Protein AF-A0A7W3SVT4-F1 (afdb_monomer)

Solvent-accessible surface area (backbone atoms only — not comparable to full-atom values): 6951 Å² total; per-residue (Å²): 139,78,46,60,69,58,45,51,51,32,41,76,71,65,77,38,98,73,81,87,72,68,83,85,67,67,88,90,58,89,82,79,92,84,82,84,85,80,92,77,87,89,71,58,88,84,40,96,62,58,87,47,97,67,82,62,74,75,55,45,45,80,40,84,30,76,45,46,64,67,78,49,44,65,61,54,47,55,52,28,61,77,68,73,48,71,57,40,72,76,42,76,45,84,63,89,71,78,84,78,126

Foldseek 3Di:
DDAQVVQLVCCVVVVDVDDDHDPPDDPVDDDDDDDDDDDDDDDDPPDPCNPPPDDDPQCQQVDEDEDEPPNCPVVVVVVCVVVVHDGNHPYYDPDDDPPDD

Organism: NCBI:txid1572857

Nearest PDB structures (foldseek):
  2y7w-assembly1_B  TM=7.094E-01  e=4.874E-01  Burkholderia sp. DNT

InterPro domains:
  IPR005119 LysR, substrate-binding [PF03466] (2-92)

Mean predicted aligned error: 8.35 Å

Secondary structure (DSSP, 8-state):
---HHHHHHHHHTTSSS----PSS--TTS-------PPP-----TT-TTTT-SS--GGGGGTSEEEEE-SSHHHHHHHHHHHHT---EEEEEESS------

Radius of gyration: 17.14 Å; Cα contacts (8 Å, |Δi|>4): 71; chains: 1; bounding box: 40×31×39 Å

Sequence (101 aa):
MGDYTEIESWILEGRVDCGFLRLPTLPELETIFLEQDRLLVVLPEDHQMANYECFPVKALHDFPFMLLEKGAKAEISEIFEKCNIEPKVHFTHGMIMPSCQ

pLDDT: mean 80.08, std 16.14, range [35.19, 96.44]

Structure (mmCIF, N/CA/C/O backbone):
data_AF-A0A7W3SVT4-F1
#
_entry.id   AF-A0A7W3SVT4-F1
#
loop_
_atom_site.group_PDB
_atom_site.id
_atom_site.type_symbol
_atom_site.label_atom_id
_atom_site.label_alt_id
_atom_site.label_comp_id
_atom_site.label_asym_id
_atom_site.label_entity_id
_atom_site.label_seq_id
_atom_site.pdbx_PDB_ins_code
_atom_site.Cartn_x
_atom_site.Cartn_y
_atom_site.Cartn_z
_atom_site.occupancy
_atom_site.B_iso_or_equiv
_atom_site.auth_seq_id
_atom_site.auth_comp_id
_atom_site.auth_asym_id
_atom_site.auth_atom_id
_atom_site.pdbx_PDB_model_num
ATOM 1 N N . MET A 1 1 ? 7.656 -12.775 -1.852 1.00 52.47 1 MET A N 1
ATOM 2 C CA . MET A 1 1 ? 7.492 -13.515 -3.113 1.00 52.47 1 MET A CA 1
ATOM 3 C C . MET A 1 1 ? 6.431 -12.799 -3.917 1.00 52.47 1 MET A C 1
ATOM 5 O O . MET A 1 1 ? 5.270 -13.192 -3.892 1.00 52.47 1 MET A O 1
ATOM 9 N N . GLY A 1 2 ? 6.850 -11.696 -4.528 1.00 60.50 2 GLY A N 1
ATOM 10 C CA . GLY A 1 2 ? 6.022 -10.730 -5.236 1.00 60.50 2 GLY A CA 1
ATOM 11 C C . GLY A 1 2 ? 5.725 -9.454 -4.446 1.00 60.50 2 GLY A C 1
ATOM 12 O O . GLY A 1 2 ? 4.639 -8.916 -4.623 1.00 60.50 2 GLY A O 1
ATOM 13 N N . ASP A 1 3 ? 6.612 -8.987 -3.554 1.00 78.38 3 ASP A N 1
ATOM 14 C CA . ASP A 1 3 ? 6.484 -7.587 -3.111 1.00 78.38 3 ASP A CA 1
ATOM 15 C C . ASP A 1 3 ? 6.944 -6.625 -4.222 1.00 78.38 3 ASP A C 1
ATOM 17 O O . ASP A 1 3 ? 7.589 -7.042 -5.188 1.00 78.38 3 ASP A O 1
ATOM 21 N N . TYR A 1 4 ? 6.574 -5.346 -4.125 1.00 85.94 4 TYR A N 1
ATOM 22 C CA . TYR A 1 4 ? 6.856 -4.380 -5.191 1.00 85.94 4 TYR A CA 1
ATOM 23 C C . TYR A 1 4 ? 8.356 -4.223 -5.472 1.00 85.94 4 TYR A C 1
ATOM 25 O O . TYR A 1 4 ? 8.731 -4.053 -6.627 1.00 85.94 4 TYR A O 1
ATOM 33 N N . THR A 1 5 ? 9.216 -4.361 -4.460 1.00 86.56 5 THR A N 1
ATOM 34 C CA . THR A 1 5 ? 10.674 -4.270 -4.624 1.00 86.56 5 THR A CA 1
ATOM 35 C C . THR A 1 5 ? 11.235 -5.480 -5.375 1.00 86.56 5 THR A C 1
ATOM 37 O O . THR A 1 5 ? 12.094 -5.329 -6.242 1.00 86.56 5 THR A O 1
ATOM 40 N N . GLU A 1 6 ? 10.736 -6.688 -5.097 1.00 89.50 6 GLU A N 1
ATOM 41 C CA . GLU A 1 6 ? 11.101 -7.888 -5.860 1.00 89.50 6 GLU A CA 1
ATOM 42 C C . GLU A 1 6 ? 10.680 -7.761 -7.333 1.00 89.50 6 GLU A C 1
ATOM 44 O O . GLU A 1 6 ? 11.458 -8.105 -8.225 1.00 89.50 6 GLU A O 1
ATOM 49 N N . ILE A 1 7 ? 9.474 -7.241 -7.592 1.00 91.12 7 ILE A N 1
ATOM 50 C CA . ILE A 1 7 ? 8.952 -7.050 -8.953 1.00 91.12 7 ILE A CA 1
ATOM 51 C C . ILE A 1 7 ? 9.800 -6.028 -9.721 1.00 91.12 7 ILE A C 1
ATOM 53 O O . ILE A 1 7 ? 10.165 -6.291 -10.866 1.00 91.12 7 ILE A O 1
ATOM 57 N N . GLU A 1 8 ? 10.164 -4.905 -9.095 1.00 92.88 8 GLU A N 1
ATOM 58 C CA . GLU A 1 8 ? 11.069 -3.907 -9.682 1.00 92.88 8 GLU A CA 1
ATOM 59 C C . GLU A 1 8 ? 12.407 -4.535 -10.103 1.00 92.88 8 GLU A C 1
ATOM 61 O O . GLU A 1 8 ? 12.832 -4.375 -11.250 1.00 92.88 8 GLU A O 1
ATOM 66 N N . SER A 1 9 ? 13.037 -5.316 -9.215 1.00 93.69 9 SER A N 1
ATOM 67 C CA . SER A 1 9 ? 14.310 -5.994 -9.508 1.00 93.69 9 SER A CA 1
ATOM 68 C C . SER A 1 9 ? 14.175 -6.967 -10.677 1.00 93.69 9 SER A C 1
ATOM 70 O O . SER A 1 9 ? 15.032 -7.006 -11.556 1.00 93.69 9 SER A O 1
ATOM 72 N N . TRP A 1 10 ? 13.086 -7.742 -10.735 1.00 95.31 10 TRP A N 1
ATOM 73 C CA . TRP A 1 10 ? 12.882 -8.716 -11.810 1.00 95.31 10 TRP A CA 1
ATOM 74 C C . TRP A 1 10 ? 12.704 -8.067 -13.179 1.00 95.31 10 TRP A C 1
ATOM 76 O O . TRP A 1 10 ? 13.181 -8.633 -14.164 1.00 95.31 10 TRP A O 1
ATOM 86 N N . ILE A 1 11 ? 12.046 -6.907 -13.249 1.00 95.12 11 ILE A N 1
ATOM 87 C CA . ILE A 1 11 ? 11.904 -6.162 -14.505 1.00 95.12 11 ILE A CA 1
ATOM 88 C C . ILE A 1 11 ? 13.274 -5.624 -14.939 1.00 95.12 11 ILE A C 1
ATOM 90 O O . ILE A 1 11 ? 13.678 -5.826 -16.082 1.00 95.12 11 ILE A O 1
ATOM 94 N N . LEU A 1 12 ? 14.036 -5.014 -14.023 1.00 95.25 12 LEU A N 1
ATOM 95 C CA . LEU A 1 12 ? 15.363 -4.462 -14.331 1.00 95.25 12 LEU A CA 1
ATOM 96 C C . LEU A 1 12 ? 16.397 -5.531 -14.716 1.00 95.25 12 LEU A C 1
ATOM 98 O O . LEU A 1 12 ? 17.252 -5.292 -15.567 1.00 95.25 12 LEU A O 1
ATOM 102 N N . GLU A 1 13 ? 16.316 -6.719 -14.118 1.00 96.44 13 GLU A N 1
ATOM 103 C CA . GLU A 1 13 ? 17.162 -7.872 -14.450 1.00 96.44 13 GLU A CA 1
ATOM 104 C C . GLU A 1 13 ? 16.736 -8.578 -15.752 1.00 96.44 13 GLU A C 1
ATOM 106 O O . GLU A 1 13 ? 17.407 -9.519 -16.182 1.00 96.44 13 GLU A O 1
ATOM 111 N N . GLY A 1 14 ? 15.618 -8.176 -16.369 1.00 95.25 14 GLY A N 1
ATOM 112 C CA . GLY A 1 14 ? 15.057 -8.836 -17.550 1.00 95.25 14 GLY A CA 1
ATOM 113 C C . GLY A 1 14 ? 14.539 -10.251 -17.270 1.00 95.25 14 GLY A C 1
ATOM 114 O O . GLY A 1 14 ? 14.484 -11.086 -18.172 1.00 95.25 14 GLY A O 1
ATOM 115 N N . ARG A 1 15 ? 14.192 -10.555 -16.012 1.00 96.12 15 ARG A N 1
ATOM 116 C CA . ARG A 1 15 ? 13.607 -11.847 -15.610 1.00 96.12 15 ARG A CA 1
ATOM 117 C C . ARG A 1 15 ? 12.124 -11.937 -15.951 1.00 96.12 15 ARG A C 1
ATOM 119 O O . ARG A 1 15 ? 11.612 -13.044 -16.105 1.00 96.12 15 ARG A O 1
ATOM 126 N N . VAL A 1 16 ? 11.453 -10.791 -16.040 1.00 95.12 16 VAL A N 1
ATOM 127 C CA . VAL A 1 16 ? 10.068 -10.637 -16.497 1.00 95.12 16 VAL A CA 1
ATOM 128 C C . VAL A 1 16 ? 9.975 -9.432 -17.433 1.00 95.12 16 VAL A C 1
ATOM 130 O O . VAL A 1 16 ? 10.748 -8.488 -17.291 1.00 95.12 16 VAL A O 1
ATOM 133 N N . ASP A 1 17 ? 9.014 -9.451 -18.358 1.00 95.81 17 ASP A N 1
ATOM 134 C CA . ASP A 1 17 ? 8.816 -8.355 -19.319 1.00 95.81 17 ASP A CA 1
ATOM 135 C C . ASP A 1 17 ? 8.044 -7.166 -18.718 1.00 95.81 17 ASP A C 1
ATOM 137 O O . ASP A 1 17 ? 8.234 -6.022 -19.122 1.00 95.81 17 ASP A O 1
ATOM 141 N N . CYS A 1 18 ? 7.142 -7.429 -17.766 1.00 95.00 18 CYS A N 1
ATOM 142 C CA . CYS A 1 18 ? 6.315 -6.418 -17.109 1.00 95.00 18 CYS A CA 1
ATOM 143 C C . CYS A 1 18 ? 5.826 -6.887 -15.728 1.00 95.00 18 CYS A C 1
ATOM 145 O O . CYS A 1 18 ? 5.896 -8.072 -15.392 1.00 95.00 18 CYS A O 1
ATOM 147 N N . GLY A 1 19 ? 5.305 -5.955 -14.926 1.00 92.69 19 GLY A N 1
ATOM 148 C CA . GLY A 1 19 ? 4.743 -6.239 -13.607 1.00 92.69 19 GLY A CA 1
ATOM 149 C C . GLY A 1 19 ? 3.794 -5.143 -13.123 1.00 92.69 19 GLY A C 1
ATOM 150 O O . GLY A 1 19 ? 3.798 -4.028 -13.641 1.00 92.69 19 GLY A O 1
ATOM 151 N N . PHE A 1 20 ? 2.970 -5.474 -12.127 1.00 92.06 20 PHE A N 1
ATOM 152 C CA . PHE A 1 20 ? 2.110 -4.508 -11.442 1.00 92.06 20 PHE A CA 1
ATOM 153 C C . PHE A 1 20 ? 2.856 -3.914 -10.249 1.00 92.06 20 PHE A C 1
ATOM 155 O O . PHE A 1 20 ? 3.378 -4.652 -9.413 1.00 92.06 20 PHE A O 1
ATOM 162 N N . LEU A 1 21 ? 2.896 -2.585 -10.177 1.00 90.56 21 LEU A N 1
ATOM 163 C CA . LEU A 1 21 ? 3.648 -1.830 -9.179 1.00 90.56 21 LEU A CA 1
ATOM 164 C C . LEU A 1 21 ? 2.793 -0.709 -8.591 1.00 90.56 21 LEU A C 1
ATOM 166 O O . LEU A 1 21 ? 1.918 -0.161 -9.264 1.00 90.56 21 LEU A O 1
ATOM 170 N N . ARG A 1 22 ? 3.090 -0.333 -7.344 1.00 87.31 22 ARG A N 1
ATOM 171 C CA . ARG A 1 22 ? 2.582 0.901 -6.740 1.00 87.31 22 ARG A CA 1
ATOM 172 C C . ARG A 1 22 ? 3.459 2.071 -7.178 1.00 87.31 22 ARG A C 1
ATOM 174 O O . ARG A 1 22 ? 4.681 1.975 -7.134 1.00 87.31 22 ARG A O 1
ATOM 181 N N . LEU A 1 23 ? 2.841 3.189 -7.547 1.00 89.19 23 LEU A N 1
ATOM 182 C CA . LEU A 1 23 ? 3.563 4.427 -7.832 1.00 89.19 23 LEU A CA 1
ATOM 183 C C . LEU A 1 23 ? 3.790 5.255 -6.549 1.00 89.19 23 LEU A C 1
ATOM 185 O O . LEU A 1 23 ? 2.924 5.262 -5.670 1.00 89.19 23 LEU A O 1
ATOM 189 N N . PRO A 1 24 ? 4.904 6.004 -6.448 1.00 89.44 24 PRO A N 1
ATOM 190 C CA . PRO A 1 24 ? 6.011 6.056 -7.408 1.00 89.44 24 PRO A CA 1
ATOM 191 C C . PRO A 1 24 ? 6.880 4.788 -7.360 1.00 89.44 24 PRO A C 1
ATOM 193 O O . PRO A 1 24 ? 6.995 4.157 -6.313 1.00 89.44 24 PRO A O 1
ATOM 196 N N . THR A 1 25 ? 7.500 4.457 -8.493 1.00 90.81 25 THR A N 1
ATOM 197 C CA . THR A 1 25 ? 8.465 3.353 -8.647 1.00 90.81 25 THR A CA 1
ATOM 198 C C . THR A 1 25 ? 9.827 3.898 -9.099 1.00 90.81 25 THR A C 1
ATOM 200 O O . THR A 1 25 ? 10.016 5.118 -9.171 1.00 90.81 25 THR A O 1
ATOM 203 N N . LEU A 1 26 ? 10.777 3.010 -9.389 1.00 92.56 26 LEU A N 1
ATOM 204 C CA . LEU A 1 26 ? 12.099 3.351 -9.901 1.00 92.56 26 LEU A CA 1
ATOM 205 C C . LEU A 1 26 ? 12.012 4.145 -11.219 1.00 92.56 26 LEU A C 1
ATOM 207 O O . LEU A 1 26 ? 11.248 3.773 -12.113 1.00 92.56 26 LEU A O 1
ATOM 211 N N . PRO A 1 27 ? 12.788 5.234 -11.368 1.00 92.75 27 PRO A N 1
ATOM 212 C CA . PRO A 1 27 ? 12.719 6.116 -12.535 1.00 92.75 27 PRO A CA 1
ATOM 213 C C . PRO A 1 27 ? 13.153 5.447 -13.848 1.00 92.75 27 PRO A C 1
ATOM 215 O O . PRO A 1 27 ? 12.843 5.961 -14.920 1.00 92.75 27 PRO A O 1
ATOM 218 N N . GLU A 1 28 ? 13.870 4.324 -13.782 1.00 95.19 28 GLU A N 1
ATOM 219 C CA . GLU A 1 28 ? 14.273 3.513 -14.932 1.00 95.19 28 GLU A CA 1
ATOM 220 C C . GLU A 1 28 ? 13.104 2.736 -15.560 1.00 95.19 28 GLU A C 1
ATOM 222 O O . GLU A 1 28 ? 13.238 2.241 -16.680 1.00 95.19 28 GLU A O 1
ATOM 227 N N . LEU A 1 29 ? 11.971 2.615 -14.858 1.00 95.62 29 LEU A N 1
ATOM 228 C CA . LEU A 1 29 ? 10.804 1.875 -15.326 1.00 95.62 29 LEU A CA 1
ATOM 229 C C . LEU A 1 29 ? 9.808 2.790 -16.044 1.00 95.62 29 LEU A C 1
ATOM 231 O O . LEU A 1 29 ? 9.351 3.803 -15.510 1.00 95.62 29 LEU A O 1
ATOM 235 N N . GLU A 1 30 ? 9.408 2.387 -17.249 1.00 95.81 30 GLU A N 1
ATOM 236 C CA . GLU A 1 30 ? 8.245 2.968 -17.916 1.00 95.81 30 GLU A CA 1
ATOM 237 C C . GLU A 1 30 ? 6.966 2.466 -17.236 1.00 95.81 30 GLU A C 1
ATOM 239 O O . GLU A 1 30 ? 6.811 1.271 -16.975 1.00 95.81 30 GLU A O 1
ATOM 244 N N . THR A 1 31 ? 6.037 3.378 -16.942 1.00 95.50 31 THR A N 1
ATOM 245 C CA . THR A 1 31 ? 4.799 3.039 -16.234 1.00 95.50 31 THR A CA 1
ATOM 246 C C . THR A 1 31 ? 3.567 3.575 -16.941 1.00 95.50 31 THR A C 1
ATOM 248 O O . THR A 1 31 ? 3.553 4.680 -17.483 1.00 95.50 31 THR A O 1
ATOM 251 N N . ILE A 1 32 ? 2.500 2.779 -16.891 1.00 96.25 32 ILE A N 1
ATOM 252 C CA . ILE A 1 32 ? 1.159 3.166 -17.319 1.00 96.25 32 ILE A CA 1
ATOM 253 C C . ILE A 1 32 ? 0.280 3.158 -16.074 1.00 96.25 32 ILE A C 1
ATOM 255 O O . ILE A 1 32 ? 0.150 2.133 -15.406 1.00 96.25 32 ILE A O 1
ATOM 259 N N . PHE A 1 33 ? -0.318 4.305 -15.752 1.00 94.94 33 PHE A N 1
ATOM 260 C CA . PHE A 1 33 ? -1.265 4.393 -14.647 1.00 94.94 33 PHE A CA 1
ATOM 261 C C . PHE A 1 33 ? -2.524 3.583 -14.968 1.00 94.94 33 PHE A C 1
ATOM 263 O O . PHE A 1 33 ? -3.134 3.778 -16.020 1.00 94.94 33 PHE A O 1
ATOM 270 N N . LEU A 1 34 ? -2.908 2.696 -14.051 1.00 94.69 34 LEU A N 1
ATOM 271 C CA . LEU A 1 34 ? -4.117 1.886 -14.178 1.00 94.69 34 LEU A CA 1
ATOM 272 C C . LEU A 1 34 ? -5.242 2.455 -13.319 1.00 94.69 34 LEU A C 1
ATOM 274 O O . LEU A 1 34 ? -6.273 2.865 -13.845 1.00 94.69 34 LEU A O 1
ATOM 278 N N . GLU A 1 35 ? -5.034 2.507 -12.005 1.00 92.44 35 GLU A N 1
ATOM 279 C CA . GLU A 1 35 ? -6.043 2.954 -11.051 1.00 92.44 35 GLU A CA 1
ATOM 280 C C . GLU A 1 35 ? -5.388 3.390 -9.734 1.00 92.44 35 GLU A C 1
ATOM 282 O O . GLU A 1 35 ? -4.269 2.986 -9.416 1.00 92.44 35 GLU A O 1
ATOM 287 N N . GLN A 1 36 ? -6.102 4.220 -8.972 1.00 88.94 36 GLN A N 1
ATOM 288 C CA . GLN A 1 36 ? -5.798 4.511 -7.578 1.00 88.94 36 GLN A CA 1
ATOM 289 C C . GLN A 1 36 ? -6.871 3.854 -6.711 1.00 88.94 36 GLN A C 1
ATOM 291 O O . GLN A 1 36 ? -8.046 4.222 -6.784 1.00 88.94 36 GLN A O 1
ATOM 296 N N . ASP A 1 37 ? -6.463 2.902 -5.882 1.00 84.81 37 ASP A N 1
ATOM 297 C CA . ASP A 1 37 ? -7.348 2.205 -4.966 1.00 84.81 37 ASP A CA 1
ATOM 298 C C . ASP A 1 37 ? -7.677 3.053 -3.728 1.00 84.81 37 ASP A C 1
ATOM 300 O O . ASP A 1 37 ? -6.970 3.989 -3.336 1.00 84.81 37 ASP A O 1
ATOM 304 N N . ARG A 1 38 ? -8.826 2.752 -3.116 1.00 83.38 38 ARG A N 1
ATOM 305 C CA . ARG A 1 38 ? -9.273 3.413 -1.888 1.00 83.38 38 ARG A CA 1
ATOM 306 C C . ARG A 1 38 ? -8.902 2.554 -0.692 1.00 83.38 38 ARG A C 1
ATOM 308 O O . ARG A 1 38 ? -9.367 1.422 -0.586 1.00 83.38 38 ARG A O 1
ATOM 315 N N . LEU A 1 39 ? -8.187 3.139 0.266 1.00 82.25 39 LEU A N 1
ATOM 316 C CA . LEU A 1 39 ? -8.034 2.520 1.575 1.00 82.25 39 LEU A CA 1
ATOM 317 C C . LEU A 1 39 ? -9.346 2.635 2.361 1.00 82.25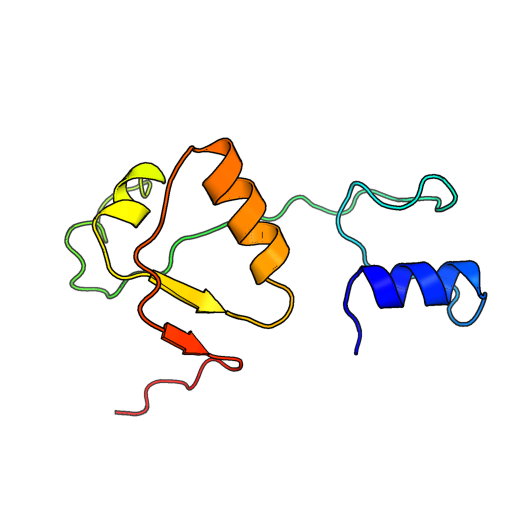 39 LEU A C 1
ATOM 319 O O . LEU A 1 39 ? -9.890 3.730 2.530 1.00 82.25 39 LEU A O 1
ATOM 323 N N . LEU A 1 40 ? -9.842 1.501 2.849 1.00 86.31 40 LEU A N 1
ATOM 324 C CA . LEU A 1 40 ? -11.075 1.405 3.624 1.00 86.31 40 LEU A CA 1
ATOM 325 C C . LEU A 1 40 ? -10.793 0.802 4.999 1.00 86.31 40 LEU A C 1
ATOM 327 O O . LEU A 1 40 ? -9.923 -0.053 5.155 1.00 86.31 40 LEU A O 1
ATOM 331 N N . VAL A 1 41 ? -11.562 1.239 5.994 1.00 86.75 41 VAL A N 1
ATOM 332 C CA . VAL A 1 41 ? -11.535 0.669 7.343 1.00 86.75 41 VAL A CA 1
ATOM 333 C C . VAL A 1 41 ? -12.654 -0.358 7.447 1.00 86.75 41 VAL A C 1
ATOM 335 O O . VAL A 1 41 ? -13.816 -0.034 7.215 1.00 86.75 41 VAL A O 1
ATOM 338 N N . VAL A 1 42 ? -12.300 -1.591 7.803 1.00 87.94 42 VAL A N 1
ATOM 339 C CA . VAL A 1 42 ? -13.269 -2.655 8.087 1.00 87.94 42 VAL A CA 1
ATOM 340 C C . VAL A 1 42 ? -13.593 -2.626 9.575 1.00 87.94 42 VAL A C 1
ATOM 342 O O . VAL A 1 42 ? -12.688 -2.630 10.410 1.00 87.94 42 VAL A O 1
ATOM 345 N N . LEU A 1 43 ? -14.882 -2.586 9.901 1.00 88.38 43 LEU A N 1
ATOM 346 C CA . LEU A 1 43 ? -15.387 -2.497 11.267 1.00 88.38 43 LEU A CA 1
ATOM 347 C C . LEU A 1 43 ? -16.354 -3.656 11.546 1.00 88.38 43 LEU A C 1
ATOM 349 O O . LEU A 1 43 ? -17.061 -4.077 10.628 1.00 88.38 43 LEU A O 1
ATOM 353 N N . PRO A 1 44 ? -16.431 -4.146 12.794 1.00 88.62 44 PRO A N 1
ATOM 354 C CA . PRO A 1 44 ? -17.553 -4.965 13.247 1.00 88.62 44 PRO A CA 1
ATOM 355 C C . PRO A 1 44 ? -18.895 -4.248 13.047 1.00 88.62 44 PRO A C 1
ATOM 357 O O . PRO A 1 44 ? -18.965 -3.020 13.142 1.00 88.62 44 PRO A O 1
ATOM 360 N N . GLU A 1 45 ? -19.968 -5.005 12.818 1.00 88.88 45 GLU A N 1
ATOM 361 C CA . GLU A 1 45 ? -21.315 -4.448 12.605 1.00 88.88 45 GLU A CA 1
ATOM 362 C C . GLU A 1 45 ? -21.821 -3.634 13.808 1.00 88.88 45 GLU A C 1
ATOM 364 O O . GLU A 1 45 ? -22.539 -2.650 13.642 1.00 88.88 45 GLU A O 1
ATOM 369 N N . ASP A 1 46 ? -21.416 -4.013 15.020 1.00 89.50 46 ASP A N 1
ATOM 370 C CA . ASP A 1 46 ? -21.775 -3.363 16.282 1.00 89.50 46 ASP A CA 1
ATOM 371 C C . ASP A 1 46 ? -20.843 -2.198 16.662 1.00 89.50 46 ASP A C 1
ATOM 373 O O . ASP A 1 46 ? -20.995 -1.589 17.725 1.00 89.50 46 ASP A O 1
ATOM 377 N N . HIS A 1 47 ? -19.887 -1.840 15.798 1.00 88.44 47 HIS A N 1
ATOM 378 C CA . HIS A 1 47 ? -18.963 -0.748 16.069 1.00 88.44 47 HIS A CA 1
ATOM 379 C C . HIS A 1 47 ? -19.697 0.599 16.139 1.00 88.44 47 HIS A C 1
ATOM 381 O O . HIS A 1 47 ? -20.484 0.946 15.258 1.00 88.44 47 HIS A O 1
ATOM 387 N N . GLN A 1 48 ? -19.363 1.437 17.128 1.00 88.06 48 GLN A N 1
ATOM 388 C CA . GLN A 1 48 ? -20.027 2.735 17.350 1.00 88.06 48 GLN A CA 1
ATOM 389 C C . GLN A 1 48 ? -19.979 3.685 16.140 1.00 88.06 48 GLN A C 1
ATOM 391 O O . GLN A 1 48 ? -20.776 4.614 16.034 1.00 88.06 48 GLN A O 1
ATOM 396 N N . MET A 1 49 ? -19.033 3.447 15.228 1.00 87.06 49 MET A N 1
ATOM 397 C CA . MET A 1 49 ? -18.835 4.226 14.005 1.00 87.06 49 MET A CA 1
ATOM 398 C C . MET A 1 49 ? -19.286 3.511 12.723 1.00 87.06 49 MET A C 1
ATOM 400 O O . MET A 1 49 ? -19.072 4.050 11.645 1.00 87.06 49 MET A O 1
ATOM 404 N N . ALA A 1 50 ? -19.903 2.326 12.810 1.00 89.00 50 ALA A N 1
ATOM 405 C CA . ALA A 1 50 ? -20.319 1.545 11.639 1.00 89.00 50 ALA A CA 1
ATOM 406 C C . ALA A 1 50 ? -21.355 2.275 10.763 1.00 89.00 50 ALA A C 1
ATOM 408 O O . ALA A 1 50 ? -21.387 2.088 9.553 1.00 89.00 50 ALA A O 1
ATOM 409 N N . ASN A 1 51 ? -22.163 3.153 11.367 1.00 86.12 51 ASN A N 1
ATOM 410 C CA . ASN A 1 51 ? -23.204 3.920 10.673 1.00 86.12 51 ASN A CA 1
ATOM 411 C C . ASN A 1 51 ? -22.725 5.281 10.136 1.00 86.12 51 ASN A C 1
ATOM 413 O O . ASN A 1 51 ? -23.537 6.065 9.646 1.00 86.12 51 ASN A O 1
ATOM 417 N N . TYR A 1 52 ? -21.437 5.604 10.272 1.00 86.44 52 TYR A N 1
ATOM 418 C C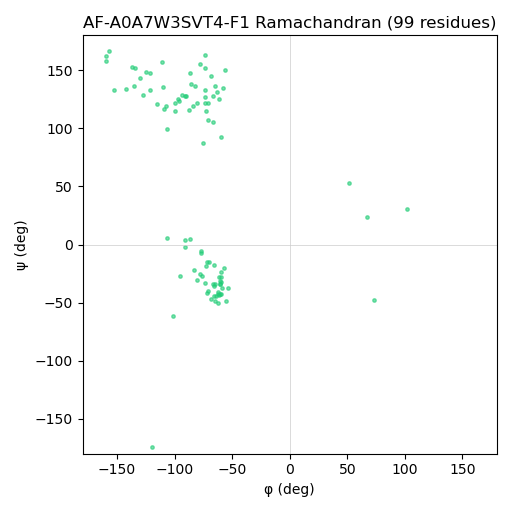A . TYR A 1 52 ? -20.888 6.858 9.764 1.00 86.44 52 TYR A CA 1
ATOM 419 C C . TYR A 1 52 ? -20.503 6.689 8.295 1.00 86.44 52 TYR A C 1
ATOM 421 O O . TYR A 1 52 ? -19.902 5.689 7.918 1.00 86.44 52 TYR A O 1
ATOM 429 N N . GLU A 1 53 ? -20.798 7.698 7.473 1.00 86.38 53 GLU A N 1
ATOM 430 C CA . GLU A 1 53 ? -20.460 7.690 6.041 1.00 86.38 53 GLU A CA 1
ATOM 431 C C . GLU A 1 53 ? -18.944 7.582 5.799 1.00 86.38 53 GLU A C 1
ATOM 433 O O . GLU A 1 53 ? -18.496 6.939 4.852 1.00 86.38 53 GLU A O 1
ATOM 438 N N . CYS A 1 54 ? -18.151 8.182 6.691 1.00 86.31 54 CYS A N 1
ATOM 439 C CA . CYS A 1 54 ? -16.696 8.172 6.641 1.00 86.31 54 CYS A CA 1
ATOM 440 C C . CYS A 1 54 ? -16.115 7.885 8.025 1.00 86.31 54 CYS A C 1
ATOM 442 O O . CYS A 1 54 ? -16.513 8.498 9.020 1.00 86.31 54 CYS A O 1
ATOM 444 N N . PHE A 1 55 ? -15.102 7.020 8.075 1.00 87.06 55 PHE A N 1
ATOM 445 C CA . PHE A 1 55 ? -14.311 6.814 9.280 1.00 87.06 55 PHE A CA 1
ATOM 446 C C . PHE A 1 55 ? -13.205 7.881 9.372 1.00 87.06 55 PHE A C 1
ATOM 448 O O . PHE A 1 55 ? -12.355 7.957 8.479 1.00 87.06 55 PHE A O 1
ATOM 455 N N . PRO A 1 56 ? -13.172 8.722 10.420 1.00 86.88 56 PRO A N 1
ATOM 456 C CA . PRO A 1 56 ? -12.120 9.709 10.582 1.00 86.88 56 PRO A CA 1
ATOM 457 C C . PRO A 1 56 ? -10.813 9.007 10.944 1.00 86.88 56 PRO A C 1
ATOM 459 O O . PRO A 1 56 ? -10.716 8.348 11.974 1.00 86.88 56 PRO A O 1
ATOM 462 N N . VAL A 1 57 ? -9.780 9.208 10.128 1.00 84.12 57 VAL A N 1
ATOM 463 C CA . VAL A 1 57 ? -8.476 8.540 10.278 1.00 84.12 57 VAL A CA 1
ATOM 464 C C . VAL A 1 57 ? -7.895 8.725 11.689 1.00 84.12 57 VAL A C 1
ATOM 466 O O . VAL A 1 57 ? -7.393 7.770 12.270 1.00 84.12 57 VAL A O 1
ATOM 469 N N . LYS A 1 58 ? -8.078 9.901 12.312 1.00 86.19 58 LYS A N 1
ATOM 470 C CA . LYS A 1 58 ? -7.648 10.178 13.699 1.00 86.19 58 LYS A CA 1
ATOM 471 C C . LYS A 1 58 ? -8.271 9.262 14.756 1.00 86.19 58 LYS A C 1
ATOM 473 O O . LYS A 1 58 ? -7.625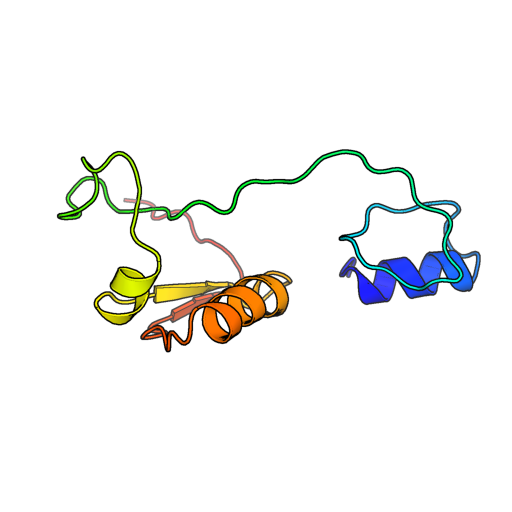 9.010 15.764 1.00 86.19 58 LYS A O 1
ATOM 478 N N . ALA A 1 59 ? -9.474 8.738 14.525 1.00 86.50 59 ALA A N 1
ATOM 479 C CA . ALA A 1 59 ? -10.106 7.811 15.458 1.00 86.50 59 ALA A CA 1
ATOM 480 C C . ALA A 1 59 ? -9.406 6.443 15.495 1.00 86.50 59 ALA A C 1
ATOM 482 O O . ALA A 1 59 ? -9.595 5.709 16.457 1.00 86.50 59 ALA A O 1
ATOM 483 N N . LEU A 1 60 ? -8.542 6.104 14.522 1.00 85.31 60 LEU A N 1
ATOM 484 C CA . LEU A 1 60 ? -7.737 4.870 14.562 1.00 85.31 60 LEU A CA 1
ATOM 485 C C . LEU A 1 60 ? -6.819 4.800 15.794 1.00 85.31 60 LEU A C 1
ATOM 487 O O . LEU A 1 60 ? -6.456 3.708 16.215 1.00 85.31 60 LEU A O 1
ATOM 491 N N . HIS A 1 61 ? -6.463 5.943 16.387 1.00 82.62 61 HIS A N 1
ATOM 492 C CA . HIS A 1 61 ? -5.730 5.997 17.655 1.00 82.62 61 HIS A CA 1
ATOM 493 C C . HIS A 1 61 ? -6.557 5.463 18.842 1.00 82.62 61 HIS A C 1
ATOM 495 O O . HIS A 1 61 ? -6.022 4.884 19.794 1.00 82.62 61 HIS A O 1
ATOM 501 N N . ASP A 1 62 ? -7.872 5.675 18.815 1.00 85.06 62 ASP A N 1
ATOM 502 C CA . ASP A 1 62 ? -8.732 5.440 19.973 1.00 85.06 62 ASP A CA 1
ATOM 503 C C . ASP A 1 62 ? -9.145 3.970 20.103 1.00 85.06 62 ASP A C 1
ATOM 505 O O . ASP A 1 62 ? -9.427 3.511 21.213 1.00 85.06 62 ASP A O 1
ATOM 509 N N . PHE A 1 63 ? -9.086 3.214 19.005 1.00 82.25 63 PHE A N 1
ATOM 510 C CA . PHE A 1 63 ? -9.484 1.810 18.932 1.00 82.25 63 PHE A CA 1
ATOM 511 C C . PHE A 1 63 ? -8.298 0.862 18.736 1.00 82.25 63 PHE A C 1
ATOM 513 O O . PHE A 1 63 ? -7.252 1.260 18.220 1.00 82.25 63 PHE A O 1
ATOM 520 N N . PRO A 1 64 ? -8.453 -0.418 19.114 1.00 81.88 64 PRO A N 1
ATOM 521 C CA . PRO A 1 64 ? -7.475 -1.431 18.766 1.00 81.88 64 PRO A CA 1
ATOM 522 C C . PRO A 1 64 ? -7.386 -1.621 17.246 1.00 81.88 64 PRO A C 1
ATOM 524 O O . PRO A 1 64 ? -8.397 -1.811 16.574 1.00 81.88 64 PRO A O 1
ATOM 527 N N . PHE A 1 65 ? -6.164 -1.612 16.714 1.00 82.62 65 PHE A N 1
ATOM 528 C CA . PHE A 1 65 ? -5.879 -1.778 15.292 1.00 82.62 65 PHE A CA 1
ATOM 529 C C . PHE A 1 65 ? -5.203 -3.128 15.019 1.00 82.62 65 PHE A C 1
ATOM 531 O O . PHE A 1 65 ? -4.277 -3.534 15.731 1.00 82.62 65 PHE A O 1
ATOM 538 N N . MET A 1 66 ? -5.654 -3.820 13.973 1.00 82.25 66 MET A N 1
ATOM 539 C CA . MET A 1 66 ? -5.024 -5.041 13.471 1.00 82.25 66 MET A CA 1
ATOM 540 C C . MET A 1 66 ? -4.167 -4.691 12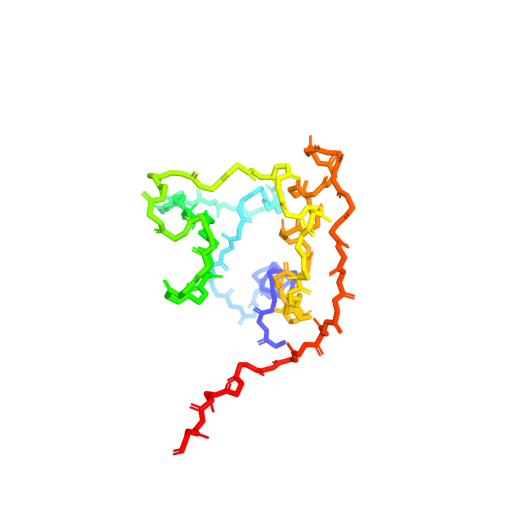.255 1.00 82.25 66 MET A C 1
ATOM 542 O O . MET A 1 66 ? -4.691 -4.280 11.223 1.00 82.25 66 MET A O 1
ATOM 546 N N . LEU A 1 67 ? -2.850 -4.855 12.375 1.00 75.62 67 LEU A N 1
ATOM 547 C CA . LEU A 1 67 ? -1.905 -4.554 11.302 1.00 75.62 67 LEU A CA 1
ATOM 548 C C . LEU A 1 67 ? -1.510 -5.846 10.579 1.00 75.62 67 LEU A C 1
ATOM 550 O O . LEU A 1 67 ? -0.975 -6.772 11.186 1.00 75.62 67 LEU A O 1
ATOM 554 N N . LEU A 1 68 ? -1.741 -5.915 9.270 1.00 68.56 68 LEU A N 1
ATOM 555 C CA . LEU A 1 68 ? -1.290 -7.042 8.451 1.00 68.56 68 LEU A CA 1
ATOM 556 C C . LEU A 1 68 ? 0.196 -6.857 8.104 1.00 68.56 68 LEU A C 1
ATOM 558 O O . LEU A 1 68 ? 0.585 -5.846 7.523 1.00 68.56 68 LEU A O 1
ATOM 562 N N . GLU A 1 69 ? 1.046 -7.817 8.477 1.00 61.34 69 GLU A N 1
ATOM 563 C CA . GLU A 1 69 ? 2.508 -7.669 8.340 1.00 61.34 69 GLU A CA 1
ATOM 564 C C . GLU A 1 69 ? 3.031 -7.831 6.910 1.00 61.34 69 GLU A C 1
ATOM 566 O O . GLU A 1 69 ? 4.078 -7.279 6.574 1.00 61.34 69 GLU A O 1
ATOM 571 N N . LYS A 1 70 ? 2.334 -8.585 6.055 1.00 58.25 70 LYS A N 1
ATOM 572 C CA . LYS A 1 70 ? 2.810 -8.889 4.700 1.00 58.25 70 LYS A CA 1
ATOM 573 C C . LYS A 1 70 ? 2.374 -7.803 3.716 1.00 58.25 70 LYS A C 1
ATOM 575 O O . LYS A 1 70 ? 1.181 -7.652 3.478 1.00 58.25 70 LYS A O 1
ATOM 580 N N . GLY A 1 71 ? 3.334 -7.076 3.137 1.00 55.97 71 GLY A N 1
ATOM 581 C CA . GLY A 1 71 ? 3.128 -6.076 2.072 1.00 55.97 71 GLY A CA 1
ATOM 582 C C . GLY A 1 71 ? 2.474 -4.767 2.536 1.00 55.97 71 GLY A C 1
ATOM 583 O O . GLY A 1 71 ? 3.012 -3.692 2.297 1.00 55.97 71 GLY A O 1
ATOM 584 N N . ALA A 1 72 ? 1.387 -4.854 3.302 1.00 56.19 72 ALA A N 1
ATOM 585 C CA . ALA A 1 72 ? 0.578 -3.715 3.736 1.00 56.19 72 ALA A CA 1
ATOM 586 C C . ALA A 1 72 ? 1.239 -2.834 4.813 1.00 56.19 72 ALA A C 1
ATOM 588 O O . ALA A 1 72 ? 0.835 -1.689 5.011 1.00 56.19 72 ALA A O 1
ATOM 589 N N . LYS A 1 73 ? 2.265 -3.330 5.524 1.00 62.19 73 LYS A N 1
ATOM 590 C CA . LYS A 1 73 ? 2.909 -2.557 6.598 1.00 62.19 73 LYS A CA 1
ATOM 591 C C . LYS A 1 73 ? 3.494 -1.241 6.083 1.00 62.19 73 LYS A C 1
ATOM 593 O O . LYS A 1 73 ? 3.322 -0.228 6.750 1.00 62.19 73 LYS A O 1
ATOM 598 N N . ALA A 1 74 ? 4.155 -1.240 4.926 1.00 65.31 74 ALA A N 1
ATOM 599 C CA . ALA A 1 74 ? 4.749 -0.023 4.369 1.00 65.31 74 ALA A CA 1
ATOM 600 C C . ALA A 1 74 ? 3.669 1.003 3.977 1.00 65.31 74 ALA A C 1
ATOM 602 O O . ALA A 1 74 ? 3.775 2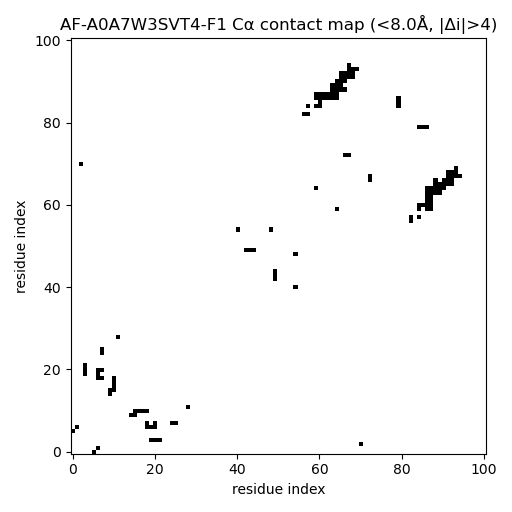.173 4.333 1.00 65.31 74 ALA A O 1
ATOM 603 N N . GLU A 1 75 ? 2.598 0.546 3.325 1.00 71.38 75 GLU A N 1
ATOM 604 C CA . GLU A 1 75 ? 1.507 1.400 2.838 1.00 71.38 75 GLU A CA 1
ATOM 605 C C . GLU A 1 75 ? 0.740 2.075 3.977 1.00 71.38 75 GLU A C 1
ATOM 607 O O . GLU A 1 75 ? 0.531 3.288 3.975 1.00 71.38 75 GLU A O 1
ATOM 612 N N . ILE A 1 76 ? 0.345 1.295 4.984 1.00 77.06 76 ILE A N 1
ATOM 613 C CA . ILE A 1 76 ? -0.455 1.814 6.093 1.00 77.06 76 ILE A CA 1
ATOM 614 C C . ILE A 1 76 ? 0.421 2.686 7.016 1.00 77.06 76 ILE A C 1
ATOM 616 O O . ILE A 1 76 ? -0.052 3.703 7.526 1.00 77.06 76 ILE A O 1
ATOM 620 N N . SER A 1 77 ? 1.714 2.365 7.175 1.00 77.06 77 SER A N 1
ATOM 621 C CA . SER A 1 77 ? 2.639 3.191 7.973 1.00 77.06 77 SER A CA 1
ATOM 622 C C . SER A 1 77 ? 2.807 4.598 7.394 1.00 77.06 77 SER A C 1
ATOM 624 O O . SER A 1 77 ? 2.756 5.566 8.148 1.00 77.06 77 SER A O 1
ATOM 626 N N . GLU A 1 78 ? 2.906 4.737 6.066 1.00 78.88 78 GLU A N 1
ATOM 627 C CA . GLU A 1 78 ? 3.011 6.049 5.406 1.00 78.88 78 GLU A CA 1
ATOM 628 C C . GLU A 1 78 ? 1.796 6.946 5.722 1.00 78.88 78 GLU A C 1
ATOM 630 O O . GLU A 1 78 ? 1.922 8.157 5.919 1.00 78.88 78 GLU A O 1
ATOM 635 N N . ILE A 1 79 ? 0.601 6.356 5.810 1.00 82.62 79 ILE A N 1
ATOM 636 C CA . ILE A 1 79 ? -0.636 7.080 6.130 1.00 82.62 79 ILE A CA 1
ATOM 637 C C . ILE A 1 79 ? -0.659 7.510 7.596 1.00 82.62 79 ILE A C 1
ATOM 639 O O . ILE A 1 79 ? -1.046 8.645 7.891 1.00 82.62 79 ILE A O 1
ATOM 643 N N . PHE A 1 80 ? -0.228 6.636 8.508 1.00 83.94 80 PHE A N 1
ATOM 644 C CA . PHE A 1 80 ? -0.113 6.958 9.929 1.00 83.94 80 PHE A CA 1
ATOM 645 C C . PHE A 1 80 ? 0.870 8.099 10.182 1.00 83.94 80 PHE A C 1
ATOM 647 O O . PHE A 1 80 ? 0.529 9.041 10.899 1.00 83.94 80 PHE A O 1
ATOM 654 N N . GLU A 1 81 ? 2.027 8.077 9.522 1.00 83.94 81 GLU A N 1
ATOM 655 C CA . GLU A 1 81 ? 3.023 9.148 9.594 1.00 83.94 81 GLU A CA 1
ATOM 656 C C . GLU A 1 81 ? 2.470 10.471 9.049 1.00 83.94 81 GLU A C 1
ATOM 658 O O . GLU A 1 81 ? 2.496 11.487 9.746 1.00 83.94 81 GLU A O 1
ATOM 663 N N . LYS A 1 82 ? 1.883 10.468 7.842 1.00 83.62 82 LYS A N 1
ATOM 664 C CA . LYS A 1 82 ? 1.295 11.677 7.229 1.00 83.62 82 LYS A CA 1
ATOM 665 C C . LYS A 1 82 ? 0.170 12.283 8.063 1.00 83.62 82 LYS A C 1
ATOM 667 O O . LYS A 1 82 ? -0.006 13.500 8.068 1.00 83.62 82 LYS A O 1
ATOM 672 N N . CYS A 1 83 ? -0.608 11.445 8.743 1.00 83.94 83 CYS A N 1
ATOM 673 C CA . CYS A 1 83 ? -1.716 11.890 9.583 1.00 83.94 83 CYS A CA 1
ATOM 674 C C . CYS A 1 83 ? -1.312 12.133 11.048 1.00 83.94 83 CYS A C 1
ATOM 676 O O . CYS A 1 83 ? -2.158 12.576 11.827 1.00 83.94 83 CYS A O 1
ATOM 678 N N . ASN A 1 84 ? -0.045 11.885 11.406 1.00 84.56 84 ASN A N 1
ATOM 679 C CA . ASN A 1 84 ? 0.511 11.970 12.757 1.00 84.56 84 ASN A CA 1
ATOM 680 C C . ASN A 1 84 ? -0.318 11.184 13.790 1.00 84.56 84 ASN A C 1
ATOM 682 O O . ASN A 1 84 ? -0.776 11.730 14.798 1.00 84.56 84 ASN A O 1
ATOM 686 N N . ILE A 1 85 ? -0.558 9.907 13.487 1.00 83.38 85 ILE A N 1
ATOM 687 C CA . ILE A 1 85 ? -1.344 8.978 14.302 1.00 83.38 85 ILE A CA 1
ATOM 688 C C . ILE A 1 85 ? -0.474 7.793 14.685 1.00 83.38 85 ILE A C 1
ATOM 690 O O . ILE A 1 85 ? 0.148 7.173 13.831 1.00 83.38 85 ILE A O 1
ATOM 694 N N . GLU A 1 86 ? -0.515 7.427 15.959 1.00 81.12 86 GLU A N 1
ATOM 695 C CA . GLU A 1 86 ? 0.059 6.181 16.454 1.00 81.12 86 GLU A CA 1
ATOM 696 C C . GLU A 1 86 ? -1.092 5.219 16.779 1.00 81.12 86 GLU A C 1
ATOM 698 O O . GLU A 1 86 ? -1.758 5.375 17.805 1.00 81.12 86 GLU A O 1
ATOM 703 N N . PRO A 1 87 ? -1.415 4.258 15.896 1.00 76.62 87 PRO A N 1
ATOM 704 C CA . PRO A 1 87 ? -2.479 3.303 16.172 1.00 76.62 87 PRO A CA 1
ATOM 705 C C . PRO A 1 87 ? -2.064 2.362 17.306 1.00 76.62 87 PRO A C 1
ATOM 707 O O . PRO A 1 87 ? -0.913 1.924 17.396 1.00 76.62 87 PRO A O 1
ATOM 710 N N . LYS A 1 88 ? -3.027 1.963 18.139 1.00 77.12 88 LYS A N 1
ATOM 711 C CA . LYS A 1 88 ? -2.813 0.907 19.134 1.00 77.12 88 LYS A CA 1
ATOM 712 C C . LYS A 1 88 ? -2.801 -0.440 18.421 1.00 77.12 88 LYS A C 1
ATOM 714 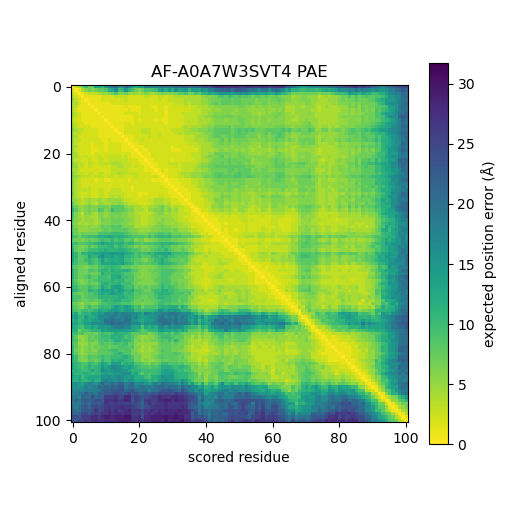O O . LYS A 1 88 ? -3.842 -1.073 18.266 1.00 77.12 88 LYS A O 1
ATOM 719 N N . VAL A 1 89 ? -1.641 -0.868 17.932 1.00 73.75 89 VAL A N 1
ATOM 720 C CA . VAL A 1 89 ? -1.509 -2.164 17.253 1.00 73.75 89 VAL A CA 1
ATOM 721 C C . VAL A 1 89 ? -1.646 -3.281 18.287 1.00 73.75 89 VAL A C 1
ATOM 723 O O . VAL A 1 89 ? -0.750 -3.497 19.099 1.00 73.75 89 VAL A O 1
ATOM 726 N N . HIS A 1 90 ? -2.780 -3.981 18.271 1.00 66.06 90 HIS A N 1
ATOM 727 C CA . HIS A 1 90 ? -3.054 -5.083 19.202 1.00 66.06 90 HIS A CA 1
ATOM 728 C C . HIS A 1 90 ? -2.711 -6.451 18.617 1.00 66.06 90 HIS A C 1
ATOM 730 O O . HIS A 1 90 ? -2.392 -7.372 19.366 1.00 66.06 90 HIS A O 1
ATOM 736 N N . PHE A 1 91 ? -2.760 -6.588 17.292 1.00 62.66 91 PHE A N 1
ATOM 737 C CA . PHE A 1 91 ? -2.469 -7.844 16.613 1.00 62.66 91 PHE A CA 1
ATOM 738 C C . PHE A 1 91 ? -1.719 -7.591 15.315 1.00 62.66 91 PHE A C 1
ATOM 740 O O . PHE A 1 91 ?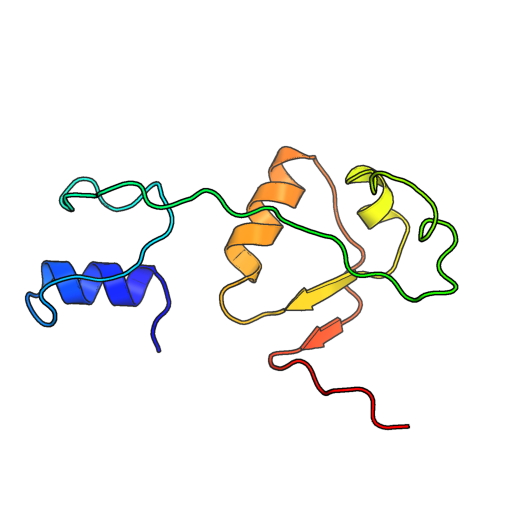 -2.133 -6.766 14.499 1.00 62.66 91 PHE A O 1
ATOM 747 N N . THR A 1 92 ? -0.657 -8.364 15.109 1.00 56.72 92 THR A N 1
ATOM 748 C CA . THR A 1 92 ? -0.050 -8.576 13.804 1.00 56.72 92 THR A CA 1
ATOM 749 C C . THR A 1 92 ? -0.383 -9.989 13.338 1.00 56.72 92 THR A C 1
ATOM 751 O O . THR A 1 92 ? -0.096 -10.960 14.032 1.00 56.72 92 THR A O 1
ATOM 754 N N . HIS A 1 93 ? -1.079 -10.134 12.211 1.00 52.50 93 HIS A N 1
ATOM 755 C CA . HIS A 1 93 ? -1.361 -11.450 11.625 1.00 52.50 93 HIS A CA 1
ATOM 756 C C . HIS A 1 93 ? -0.932 -11.463 10.160 1.00 52.50 93 HIS A C 1
ATOM 758 O O . HIS A 1 93 ? -1.289 -10.587 9.378 1.00 52.50 93 HIS A O 1
ATOM 764 N N . GLY A 1 94 ? -0.143 -12.474 9.789 1.00 44.34 94 GLY A N 1
ATOM 765 C CA . GLY A 1 94 ? 0.344 -12.669 8.422 1.00 44.34 94 GLY A CA 1
ATOM 766 C C . GLY A 1 94 ? -0.690 -13.258 7.456 1.00 44.34 94 GLY A C 1
ATOM 767 O O . GLY A 1 94 ? -0.398 -13.343 6.267 1.00 44.34 94 GLY A O 1
ATOM 768 N N . MET A 1 95 ? -1.865 -13.675 7.945 1.00 39.75 95 MET A N 1
ATOM 769 C CA . MET A 1 95 ? -2.992 -14.188 7.157 1.00 39.75 95 MET A CA 1
ATOM 770 C C . MET A 1 95 ? -4.306 -13.913 7.902 1.00 39.75 95 MET A C 1
ATOM 772 O O . MET A 1 95 ? -4.396 -14.180 9.101 1.00 39.75 95 MET A O 1
ATOM 776 N N . ILE A 1 96 ? -5.314 -13.387 7.199 1.00 45.66 96 ILE A N 1
ATOM 777 C CA . ILE A 1 96 ? -6.678 -13.225 7.720 1.00 45.66 96 ILE A CA 1
ATOM 778 C C . ILE A 1 96 ? -7.249 -14.632 7.917 1.00 45.66 96 ILE A C 1
ATOM 780 O O . ILE A 1 96 ? -7.572 -15.315 6.946 1.00 45.66 96 ILE A O 1
ATOM 784 N N . MET A 1 97 ? -7.339 -15.088 9.166 1.00 37.31 97 MET A N 1
ATOM 785 C CA . MET A 1 97 ? -8.157 -16.252 9.494 1.00 37.31 97 MET A CA 1
ATOM 786 C C . MET A 1 97 ? -9.616 -15.795 9.431 1.00 37.31 97 MET A C 1
ATOM 788 O O . MET A 1 97 ? -9.967 -14.853 10.145 1.00 37.31 97 MET A O 1
ATOM 792 N N . PRO A 1 98 ? -10.472 -16.405 8.595 1.00 38.12 98 PRO A N 1
ATOM 793 C CA . PRO A 1 98 ? -11.896 -16.165 8.703 1.00 38.12 98 PRO A CA 1
ATOM 794 C C . PRO A 1 98 ? -12.321 -16.647 10.088 1.00 38.12 98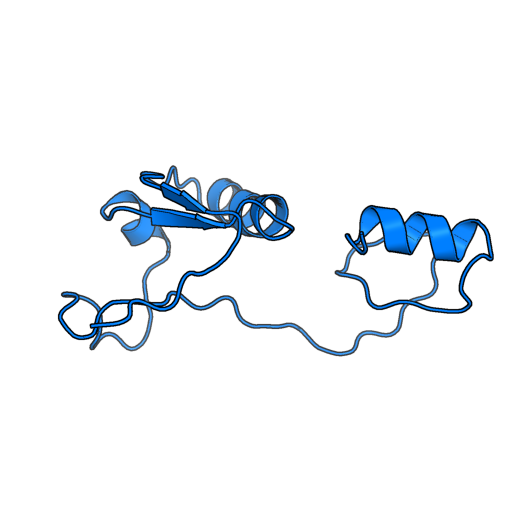 PRO A C 1
ATOM 796 O O . PRO A 1 98 ? -12.035 -17.780 10.481 1.00 38.12 98 PRO A O 1
ATOM 799 N N . SER A 1 99 ? -12.958 -15.763 10.845 1.00 35.19 99 SER A N 1
ATOM 800 C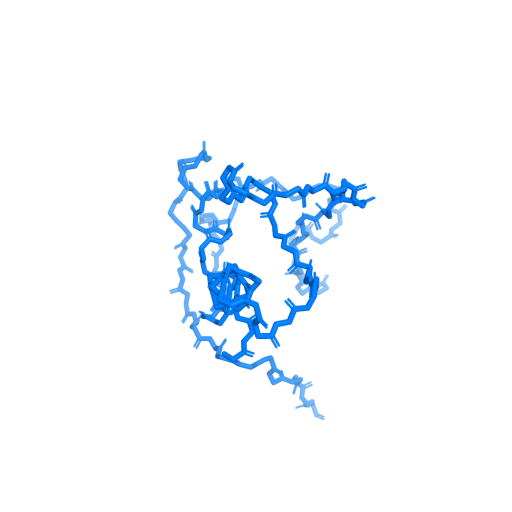 CA . SER A 1 99 ? -13.637 -16.110 12.083 1.00 35.19 99 SER A CA 1
ATOM 801 C C . SER A 1 99 ? -14.723 -17.137 11.745 1.00 35.19 99 SER A C 1
ATOM 803 O O . SER A 1 99 ? -15.822 -16.768 11.344 1.00 35.19 99 SER A O 1
ATOM 805 N N . CYS A 1 100 ? -14.409 -18.429 11.832 1.00 36.03 100 CYS A N 1
ATOM 806 C CA . CYS A 1 100 ? -15.430 -19.465 11.877 1.00 36.03 100 CYS A CA 1
ATOM 807 C C . CYS A 1 100 ? -16.075 -19.396 13.258 1.00 36.03 100 CYS A C 1
ATOM 809 O O . CYS A 1 100 ? -15.406 -19.623 14.270 1.00 36.03 100 CYS A O 1
ATOM 811 N N . GLN A 1 101 ? -17.356 -19.047 13.270 1.00 36.34 101 GLN A N 1
ATOM 812 C CA . GLN A 1 101 ? -18.260 -19.381 14.360 1.00 36.34 101 GLN A CA 1
ATOM 813 C C . GLN A 1 101 ? -18.657 -20.855 14.248 1.00 36.34 101 GLN A C 1
ATOM 815 O O . GLN A 1 101 ? -18.817 -21.329 13.097 1.00 36.34 101 GLN A O 1
#